Protein AF-A0A7J4J899-F1 (afdb_monomer_lite)

Foldseek 3Di:
DPPVDDPPKDWDFDQPDDDDDAQWWFWFDDPNDTDIFGFHDADPQWTFTAHPPNVPDPGCVPVNTHHPVRTRGTTDDIDHD

pLDDT: mean 94.24, std 4.68, range [68.75, 98.44]

Sequence (81 aa):
MLPNFKEGDYVLVLKIYFSLKSGDVIVFERNGKFLIKRIEQITNGKYFVAGDNRRLSKDSRHFGPITKEQIIGKVLIKIQK

Secondary structure (DSSP, 8-state):
-TTTS-TT-EEEEE-SS----TT-EEEEEETTEEEEEEEEEEETTEEEEE-SSTTT--SHHHH--B-GGGEEEEEEEEE--

Radius of gyration: 11.95 Å; chains: 1; bounding box: 24×27×32 Å

Structure (mmCIF, N/CA/C/O backbone):
data_AF-A0A7J4J899-F1
#
_entry.id   AF-A0A7J4J899-F1
#
loop_
_atom_site.group_PDB
_atom_site.id
_atom_site.type_symbol
_atom_site.label_atom_id
_atom_site.label_alt_id
_atom_site.label_comp_id
_atom_site.label_asym_id
_atom_site.label_entity_id
_atom_site.label_seq_id
_atom_site.pdbx_PDB_ins_code
_atom_site.Cartn_x
_atom_site.Cartn_y
_atom_site.Cartn_z
_atom_site.occupancy
_atom_site.B_iso_or_equiv
_atom_site.auth_seq_id
_atom_site.auth_comp_id
_atom_site.auth_asym_id
_atom_site.auth_atom_id
_atom_site.pdbx_PDB_model_num
ATOM 1 N N . MET A 1 1 ? 7.483 -4.836 -7.461 1.00 91.25 1 MET A N 1
ATOM 2 C CA . MET A 1 1 ? 6.177 -5.535 -7.415 1.00 91.25 1 MET A CA 1
ATOM 3 C C . MET A 1 1 ? 6.029 -6.344 -8.706 1.00 91.25 1 MET A C 1
ATOM 5 O O . MET A 1 1 ? 5.041 -6.230 -9.418 1.00 91.25 1 MET A O 1
ATOM 9 N N . LEU A 1 2 ? 7.057 -7.137 -9.038 1.00 87.62 2 LEU A N 1
ATOM 10 C CA . LEU A 1 2 ? 7.117 -7.854 -10.311 1.00 87.62 2 LEU A CA 1
ATOM 11 C C . LEU A 1 2 ? 6.056 -8.967 -10.367 1.00 87.62 2 LEU A C 1
ATOM 13 O O . LEU A 1 2 ? 5.753 -9.538 -9.318 1.00 87.62 2 LEU A O 1
ATOM 17 N N . PRO A 1 3 ? 5.525 -9.287 -11.559 1.00 86.44 3 PRO A N 1
ATOM 18 C CA . PRO A 1 3 ? 5.800 -8.632 -12.846 1.00 86.44 3 PRO A CA 1
ATOM 19 C C . PRO A 1 3 ? 5.018 -7.321 -13.055 1.00 86.44 3 PRO A C 1
ATOM 21 O O . PRO A 1 3 ? 5.352 -6.552 -13.952 1.00 86.44 3 PRO A O 1
ATOM 24 N N . ASN A 1 4 ? 4.010 -7.048 -12.223 1.00 88.25 4 ASN A N 1
ATOM 25 C CA . ASN A 1 4 ? 3.028 -5.987 -12.461 1.00 88.25 4 ASN A CA 1
ATOM 26 C C . ASN A 1 4 ? 3.592 -4.568 -12.345 1.00 88.25 4 ASN A C 1
ATOM 28 O O . ASN A 1 4 ? 3.125 -3.690 -13.062 1.00 88.25 4 ASN A O 1
ATOM 32 N N . PHE A 1 5 ? 4.600 -4.348 -11.499 1.00 89.94 5 PHE A N 1
ATOM 33 C CA . PHE A 1 5 ? 5.351 -3.092 -11.430 1.00 89.94 5 PHE A CA 1
ATOM 34 C C . PHE A 1 5 ? 6.852 -3.363 -11.420 1.00 89.94 5 PHE A C 1
ATOM 36 O O . PHE A 1 5 ? 7.356 -4.095 -10.545 1.00 89.94 5 PHE A O 1
ATOM 43 N N . LYS A 1 6 ? 7.534 -2.736 -12.374 1.00 91.31 6 LYS A N 1
ATOM 44 C CA . LYS A 1 6 ? 8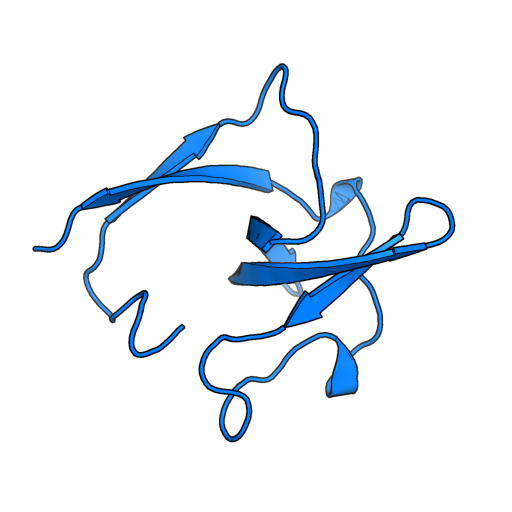.973 -2.806 -12.624 1.00 91.31 6 LYS A CA 1
ATOM 45 C C . LYS A 1 6 ? 9.662 -1.530 -12.152 1.00 91.31 6 LYS A C 1
ATOM 47 O O . LYS A 1 6 ? 9.026 -0.507 -11.911 1.00 91.31 6 LYS A O 1
ATOM 52 N N . GLU A 1 7 ? 10.973 -1.614 -11.987 1.00 89.75 7 GLU A N 1
ATOM 53 C CA . GLU A 1 7 ? 11.789 -0.419 -11.807 1.00 89.75 7 GLU A CA 1
ATOM 54 C C . GLU A 1 7 ? 11.657 0.484 -13.043 1.00 89.75 7 GLU A C 1
ATOM 56 O O . GLU A 1 7 ? 11.643 -0.011 -14.168 1.00 89.75 7 GLU A O 1
ATOM 61 N N . GLY A 1 8 ? 11.495 1.791 -12.823 1.00 91.62 8 GLY A N 1
ATOM 62 C CA . GLY A 1 8 ? 11.223 2.767 -13.882 1.00 91.62 8 GLY A CA 1
ATOM 63 C C . GLY A 1 8 ? 9.741 2.979 -14.222 1.00 91.62 8 GLY A C 1
ATOM 64 O O . GLY A 1 8 ? 9.442 3.929 -14.941 1.00 91.62 8 GLY A O 1
ATOM 65 N N . ASP A 1 9 ? 8.815 2.166 -13.694 1.00 93.62 9 ASP A N 1
ATOM 66 C CA . ASP A 1 9 ? 7.375 2.413 -13.853 1.00 93.62 9 ASP A CA 1
ATOM 67 C C . ASP A 1 9 ? 6.950 3.675 -13.078 1.00 93.62 9 ASP A C 1
ATOM 69 O O . ASP A 1 9 ? 7.308 3.863 -11.911 1.00 93.62 9 ASP A O 1
ATOM 73 N N . TYR A 1 10 ? 6.106 4.500 -13.699 1.00 93.56 10 TYR A N 1
ATOM 74 C CA . TYR A 1 10 ? 5.452 5.634 -13.047 1.00 93.56 10 TYR A CA 1
ATOM 75 C C . TYR A 1 10 ? 4.057 5.230 -12.566 1.00 93.56 10 TYR A C 1
ATOM 77 O O . TYR A 1 10 ? 3.359 4.442 -13.209 1.00 93.56 10 TYR A O 1
ATOM 85 N N . VAL A 1 11 ? 3.616 5.783 -11.434 1.00 94.75 11 VAL A N 1
ATOM 86 C CA . VAL A 1 11 ? 2.281 5.521 -10.880 1.00 94.75 11 VAL A CA 1
ATOM 87 C C . VAL A 1 11 ? 1.563 6.814 -10.525 1.00 94.75 11 VAL 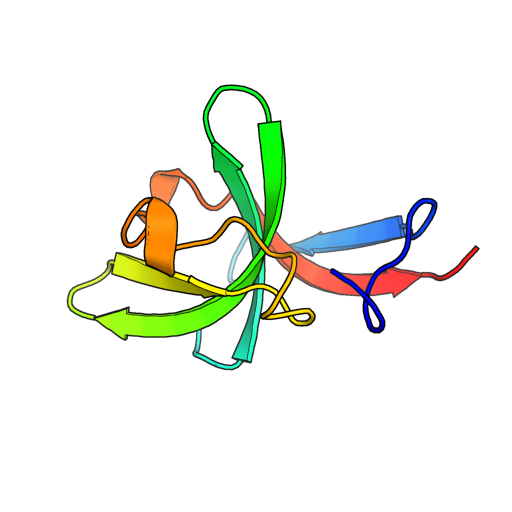A C 1
ATOM 89 O O . VAL A 1 11 ? 2.134 7.702 -9.895 1.00 94.75 11 VAL A O 1
ATOM 92 N N . LEU A 1 12 ? 0.285 6.898 -10.893 1.00 94.88 12 LEU A N 1
ATOM 93 C CA . LEU A 1 12 ? -0.612 7.947 -10.425 1.00 94.88 12 LEU A CA 1
ATOM 94 C C . LEU A 1 12 ? -1.301 7.480 -9.143 1.00 94.88 12 LEU A C 1
ATOM 96 O O . LEU A 1 12 ? -1.950 6.430 -9.127 1.00 94.88 12 LEU A O 1
ATOM 100 N N . VAL A 1 13 ? -1.168 8.269 -8.078 1.00 95.62 13 VAL A N 1
ATOM 101 C CA . VAL A 1 13 ? -1.681 7.940 -6.744 1.00 95.62 13 VAL A CA 1
ATOM 102 C C . VAL A 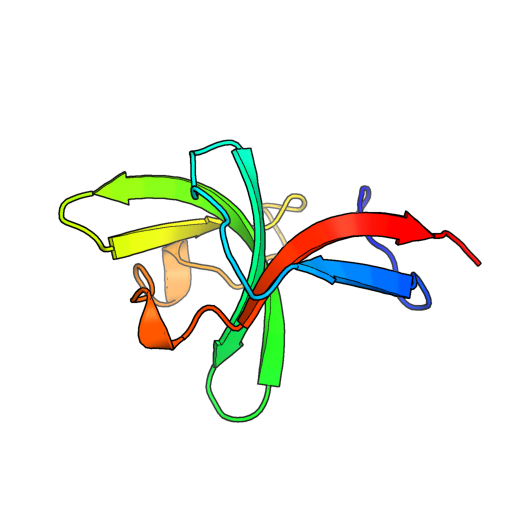1 13 ? -2.769 8.929 -6.345 1.00 95.62 13 VAL A C 1
ATOM 104 O O . VAL A 1 13 ? -2.534 10.135 -6.310 1.00 95.62 13 VAL A O 1
ATOM 107 N N . LEU A 1 14 ? -3.945 8.416 -5.990 1.00 94.00 14 LEU A N 1
ATOM 108 C CA . LEU A 1 14 ? -5.046 9.202 -5.448 1.00 94.00 14 LEU A CA 1
ATOM 109 C C . LEU A 1 14 ? -4.971 9.226 -3.919 1.00 94.00 14 LEU A C 1
ATOM 111 O O . LEU A 1 14 ? -5.008 8.175 -3.275 1.00 94.00 14 LEU A O 1
ATOM 115 N N . LYS A 1 15 ? -4.879 10.433 -3.350 1.00 91.31 15 LYS A N 1
ATOM 116 C CA . LYS A 1 15 ? -4.770 10.659 -1.898 1.00 91.31 15 LYS A CA 1
ATOM 117 C C . LYS A 1 15 ? -6.087 11.020 -1.205 1.00 91.31 15 LYS A C 1
ATOM 119 O O . LYS A 1 15 ? -6.154 10.983 0.016 1.00 91.31 15 LYS A O 1
ATOM 124 N N . ILE A 1 16 ? -7.119 11.395 -1.956 1.00 85.50 16 ILE A N 1
ATOM 125 C CA . ILE A 1 16 ? -8.386 11.894 -1.404 1.00 85.50 16 ILE A CA 1
ATOM 126 C C . ILE A 1 16 ? -9.567 11.082 -1.930 1.00 85.50 16 ILE A C 1
ATOM 128 O O . ILE A 1 16 ? -9.497 10.534 -3.027 1.00 85.50 16 ILE A O 1
ATOM 132 N N . TYR A 1 17 ? -10.638 11.006 -1.137 1.00 79.50 17 TYR A N 1
ATOM 133 C CA . TYR A 1 17 ? -11.919 10.387 -1.507 1.00 79.50 17 TYR A CA 1
ATOM 134 C C . TYR A 1 17 ? -11.821 8.958 -2.081 1.00 79.50 17 TYR A C 1
ATOM 136 O O . TYR A 1 17 ? -12.589 8.587 -2.965 1.00 79.50 17 TYR A O 1
ATOM 144 N N . PHE A 1 18 ? -10.896 8.133 -1.576 1.00 85.38 18 PHE A N 1
ATOM 145 C CA . PHE A 1 18 ? -10.778 6.732 -1.984 1.00 85.38 18 PHE A CA 1
ATOM 146 C C . PHE A 1 18 ? -11.287 5.778 -0.900 1.00 85.38 18 PHE A C 1
ATOM 148 O O . PHE A 1 18 ? -11.015 5.950 0.290 1.00 85.38 18 PHE A O 1
ATOM 155 N N . SER A 1 19 ? -11.987 4.728 -1.325 1.00 90.81 19 SER A N 1
ATOM 156 C CA . SER A 1 19 ? -12.198 3.536 -0.507 1.00 90.81 19 SER A CA 1
ATOM 157 C C . SER A 1 19 ? -11.069 2.537 -0.760 1.00 90.81 19 SER A C 1
ATOM 159 O O . SER A 1 19 ? -10.579 2.396 -1.886 1.00 90.81 19 SER A O 1
ATOM 161 N N . LEU A 1 20 ? -10.638 1.864 0.306 1.00 95.50 20 LEU A N 1
ATOM 162 C CA . LEU A 1 20 ? -9.655 0.788 0.242 1.00 95.50 20 LEU A CA 1
ATOM 163 C C . LEU A 1 20 ? -10.362 -0.549 0.379 1.00 95.50 20 LEU A C 1
ATOM 165 O O . LEU A 1 20 ? -11.131 -0.755 1.317 1.00 95.50 20 LEU A O 1
ATOM 169 N N . LYS A 1 21 ? -10.058 -1.463 -0.535 1.00 96.81 21 LYS A N 1
ATOM 170 C CA . LYS A 1 21 ? -10.540 -2.844 -0.507 1.00 96.81 21 LYS A CA 1
ATOM 171 C C . LYS A 1 21 ? -9.412 -3.824 -0.806 1.00 96.81 21 LYS A C 1
ATOM 173 O O . LYS A 1 21 ? -8.384 -3.455 -1.377 1.00 96.81 21 LYS A O 1
ATOM 178 N N . SER A 1 22 ? -9.621 -5.089 -0.452 1.00 97.31 22 SER A N 1
ATOM 179 C CA . SER A 1 22 ? -8.758 -6.175 -0.919 1.00 97.31 22 SER A CA 1
ATOM 180 C C . SER A 1 22 ? -8.630 -6.149 -2.443 1.00 97.31 22 SER A C 1
ATOM 182 O O . SER A 1 22 ? -9.595 -5.903 -3.166 1.00 97.31 22 SER A O 1
ATOM 184 N N . GLY A 1 23 ? -7.413 -6.374 -2.924 1.00 96.75 23 GLY A N 1
ATOM 185 C CA . GLY A 1 23 ? -7.034 -6.289 -4.329 1.00 96.75 23 GLY A CA 1
ATOM 186 C C . GLY A 1 23 ? -6.468 -4.932 -4.752 1.00 96.75 23 GLY A C 1
ATOM 187 O O . GLY A 1 23 ? -5.732 -4.892 -5.741 1.00 96.75 23 GLY A O 1
ATOM 188 N N . ASP A 1 24 ? -6.732 -3.849 -4.015 1.00 97.31 24 ASP A N 1
ATOM 189 C CA . ASP A 1 24 ? -6.203 -2.524 -4.348 1.00 97.31 24 ASP A CA 1
ATOM 190 C C . ASP A 1 24 ? -4.681 -2.472 -4.201 1.00 97.31 24 ASP A C 1
ATOM 192 O O . ASP A 1 24 ? -4.106 -3.039 -3.271 1.00 97.31 24 ASP A O 1
ATOM 196 N N . VAL A 1 25 ? -4.021 -1.751 -5.107 1.00 97.50 25 VAL A N 1
ATOM 197 C CA . VAL A 1 25 ? -2.597 -1.434 -4.985 1.00 97.50 25 VAL A CA 1
ATOM 198 C C . VAL A 1 25 ? -2.465 -0.067 -4.334 1.00 97.50 25 VAL A C 1
ATOM 200 O O . VAL A 1 25 ? -3.116 0.891 -4.746 1.00 97.50 25 VAL A O 1
ATOM 203 N N . ILE A 1 26 ? -1.618 0.023 -3.319 1.00 97.81 26 ILE A N 1
ATOM 204 C CA . ILE A 1 26 ? -1.416 1.241 -2.544 1.00 97.81 26 ILE A CA 1
ATOM 205 C C . ILE A 1 26 ? 0.059 1.599 -2.467 1.00 97.81 26 ILE A C 1
ATOM 207 O O . ILE A 1 26 ? 0.932 0.728 -2.537 1.00 97.81 26 ILE A O 1
ATOM 211 N N . VAL A 1 27 ? 0.309 2.888 -2.269 1.00 97.56 27 VAL A N 1
ATOM 212 C CA . VAL A 1 27 ? 1.593 3.403 -1.805 1.00 97.56 27 VAL A CA 1
ATOM 213 C C . VAL A 1 27 ? 1.468 3.681 -0.315 1.00 97.56 27 VAL A C 1
ATOM 215 O O . VAL A 1 27 ? 0.529 4.354 0.109 1.00 97.56 27 VAL A O 1
ATOM 218 N N . PHE A 1 28 ? 2.400 3.174 0.482 1.00 97.25 28 PHE A N 1
ATOM 219 C CA . PHE A 1 28 ? 2.478 3.457 1.913 1.00 97.25 28 PHE A CA 1
ATOM 220 C C . PHE A 1 28 ? 3.920 3.742 2.325 1.00 97.25 28 PHE A C 1
ATOM 222 O O . PHE A 1 28 ? 4.863 3.312 1.660 1.00 97.25 28 PHE A O 1
ATOM 229 N N . GLU A 1 29 ? 4.086 4.491 3.405 1.00 96.62 29 GLU A N 1
ATOM 230 C CA . GLU A 1 29 ? 5.380 4.811 3.992 1.00 96.62 29 GLU A CA 1
ATOM 231 C C . GLU A 1 29 ? 5.721 3.806 5.101 1.00 96.62 29 GLU A C 1
ATOM 233 O O . GLU A 1 29 ? 4.874 3.391 5.901 1.00 96.62 29 GLU A O 1
ATOM 238 N N . ARG A 1 30 ? 6.977 3.360 5.113 1.00 94.50 30 ARG A N 1
ATOM 239 C CA . ARG A 1 30 ? 7.547 2.599 6.219 1.00 94.50 30 ARG A CA 1
ATOM 240 C C . ARG A 1 30 ? 9.046 2.858 6.324 1.00 94.50 30 ARG A C 1
ATOM 242 O O . ARG A 1 30 ? 9.789 2.560 5.388 1.00 94.50 30 ARG A O 1
ATOM 249 N N . ASN A 1 31 ? 9.498 3.288 7.500 1.00 94.44 31 ASN A N 1
ATOM 250 C CA . ASN A 1 31 ? 10.909 3.529 7.821 1.00 94.44 31 ASN A CA 1
ATOM 251 C C . ASN A 1 31 ? 11.599 4.501 6.839 1.00 94.44 31 ASN A C 1
ATOM 253 O O . ASN A 1 31 ? 12.700 4.228 6.357 1.00 94.44 31 ASN A O 1
ATOM 257 N N . GLY A 1 32 ? 10.929 5.597 6.491 1.00 95.19 32 GLY A N 1
ATOM 258 C CA . GLY A 1 32 ? 11.390 6.620 5.553 1.00 95.19 32 GLY A CA 1
ATOM 259 C C . GLY A 1 32 ? 11.320 6.211 4.081 1.00 95.19 32 GLY A C 1
ATOM 260 O O . GLY A 1 32 ? 11.869 6.907 3.230 1.00 95.19 32 GLY A O 1
ATOM 261 N N . LYS A 1 33 ? 10.692 5.074 3.753 1.00 94.69 33 LYS A N 1
ATOM 262 C CA . LYS A 1 33 ? 10.622 4.546 2.384 1.00 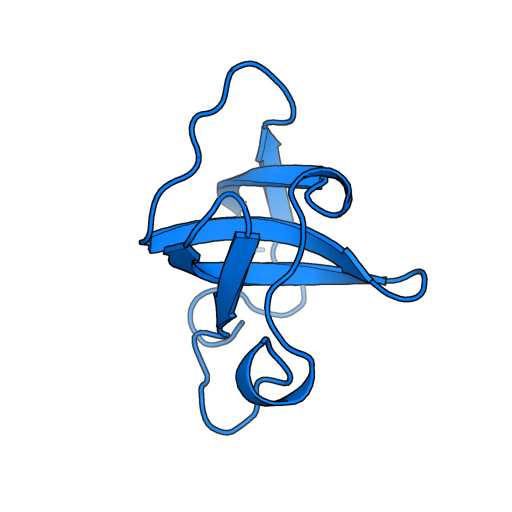94.69 33 LYS A CA 1
ATOM 263 C C . LYS A 1 33 ? 9.183 4.389 1.928 1.00 94.69 33 LYS A C 1
ATOM 265 O O . LYS A 1 33 ? 8.362 3.802 2.629 1.00 94.69 33 LYS A O 1
ATOM 270 N N . PHE A 1 34 ? 8.909 4.834 0.707 1.00 95.12 34 PHE A N 1
ATOM 271 C CA . PHE A 1 34 ? 7.647 4.550 0.036 1.00 95.12 34 PHE A CA 1
ATOM 272 C C . PHE A 1 34 ? 7.686 3.158 -0.588 1.00 95.12 34 PHE A C 1
ATOM 274 O O . PHE A 1 34 ? 8.609 2.803 -1.322 1.00 95.12 34 PHE A O 1
ATOM 281 N N . LEU A 1 35 ? 6.670 2.361 -0.286 1.00 96.19 35 LEU A N 1
ATOM 282 C CA . LEU A 1 35 ? 6.518 0.994 -0.754 1.00 96.19 35 LEU A CA 1
ATOM 283 C C . LEU A 1 35 ? 5.199 0.857 -1.506 1.00 96.19 35 LEU A C 1
ATOM 285 O O . LEU A 1 35 ? 4.176 1.397 -1.091 1.00 96.19 35 LEU A O 1
ATOM 289 N N . ILE A 1 36 ? 5.221 0.080 -2.589 1.00 97.06 36 ILE A N 1
ATOM 290 C CA . ILE A 1 36 ? 4.026 -0.294 -3.349 1.00 97.06 36 ILE A CA 1
ATOM 291 C C . ILE A 1 36 ? 3.704 -1.750 -3.045 1.00 97.06 36 ILE A C 1
ATOM 293 O O . ILE A 1 36 ? 4.564 -2.619 -3.229 1.00 97.06 36 ILE A O 1
ATOM 297 N N . LYS A 1 37 ? 2.484 -2.023 -2.579 1.00 97.88 37 LYS A N 1
ATOM 298 C CA . LYS A 1 37 ? 1.974 -3.379 -2.319 1.00 97.88 37 LYS A CA 1
ATOM 299 C C . LYS A 1 37 ? 0.482 -3.458 -2.609 1.00 97.88 37 LYS A C 1
ATOM 301 O O . LYS A 1 37 ? -0.195 -2.438 -2.714 1.00 97.88 37 LYS A O 1
ATOM 306 N N . ARG A 1 38 ? -0.019 -4.683 -2.727 1.00 98.12 38 ARG A N 1
ATOM 307 C CA . ARG A 1 38 ? -1.444 -4.967 -2.858 1.00 98.12 38 ARG A CA 1
ATOM 308 C C . ARG A 1 38 ? -2.044 -5.254 -1.490 1.00 98.12 38 ARG A C 1
ATOM 310 O O . ARG A 1 38 ? -1.443 -5.992 -0.714 1.00 98.12 38 ARG A O 1
ATOM 317 N N . ILE A 1 39 ? -3.218 -4.707 -1.204 1.00 98.19 39 ILE A N 1
ATOM 318 C CA . ILE A 1 39 ? -4.008 -5.099 -0.038 1.00 98.19 39 ILE A CA 1
ATOM 319 C C . ILE A 1 39 ? -4.529 -6.510 -0.288 1.00 98.19 39 ILE A C 1
ATOM 321 O O . ILE A 1 39 ? -5.242 -6.759 -1.255 1.00 98.19 39 ILE A O 1
ATOM 325 N N . GLU A 1 40 ? -4.167 -7.438 0.580 1.00 98.00 40 GLU A N 1
ATOM 326 C CA . GLU A 1 40 ? -4.668 -8.808 0.547 1.00 98.00 40 GLU A CA 1
ATOM 327 C C . GLU A 1 40 ? -5.915 -8.932 1.421 1.00 98.00 40 GLU A C 1
ATOM 329 O O . GLU A 1 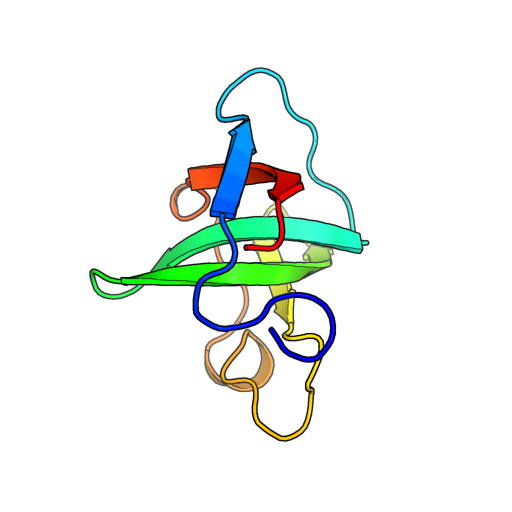40 ? -6.949 -9.428 0.976 1.00 98.00 40 GLU A O 1
ATOM 334 N N . GLN A 1 41 ? -5.854 -8.382 2.632 1.00 98.06 41 GLN A N 1
ATOM 335 C CA . GLN A 1 41 ? -6.949 -8.436 3.592 1.00 98.06 41 GLN A CA 1
ATOM 336 C C . GLN A 1 41 ? -7.027 -7.149 4.410 1.00 98.06 41 GLN A C 1
ATOM 338 O O . GLN A 1 41 ? -6.014 -6.504 4.685 1.00 98.06 41 GLN A O 1
ATOM 343 N N . ILE A 1 42 ? -8.243 -6.795 4.821 1.00 98.00 42 ILE A N 1
ATOM 344 C CA . ILE A 1 42 ? -8.510 -5.708 5.760 1.00 98.00 42 ILE A CA 1
ATOM 345 C C . ILE A 1 42 ? -9.216 -6.309 6.971 1.00 98.00 42 ILE A C 1
ATOM 347 O O . ILE A 1 42 ? -10.272 -6.920 6.827 1.00 98.00 42 ILE A O 1
ATOM 351 N N . THR A 1 43 ? -8.641 -6.122 8.157 1.00 97.38 43 THR A N 1
ATOM 352 C CA . THR A 1 43 ? -9.187 -6.649 9.414 1.00 97.38 43 THR A CA 1
ATOM 353 C C . THR A 1 43 ? -9.075 -5.579 10.486 1.00 97.38 43 THR A C 1
ATOM 355 O O . THR A 1 43 ? -7.980 -5.082 10.747 1.00 97.38 43 THR A O 1
ATOM 358 N N . ASN A 1 44 ? -10.196 -5.220 11.119 1.00 95.75 44 ASN A N 1
ATOM 359 C CA . ASN A 1 44 ? -10.246 -4.242 12.216 1.00 95.75 44 ASN A CA 1
ATOM 360 C C . ASN A 1 44 ? -9.529 -2.917 11.882 1.00 95.75 44 ASN A C 1
ATOM 362 O O . ASN A 1 44 ? -8.734 -2.412 12.671 1.00 95.75 44 ASN A O 1
ATOM 366 N N . GLY A 1 45 ? -9.742 -2.392 10.669 1.00 93.69 45 GLY A N 1
ATOM 367 C CA . GLY A 1 45 ? -9.123 -1.141 10.206 1.00 93.69 45 GLY A CA 1
ATOM 368 C C . GLY A 1 45 ? -7.620 -1.218 9.908 1.00 93.69 45 GLY A C 1
ATOM 369 O O . GLY A 1 45 ? -7.021 -0.201 9.560 1.00 93.69 45 GLY A O 1
ATOM 370 N N . LYS A 1 46 ? -7.007 -2.403 10.009 1.00 97.62 46 LYS A N 1
ATOM 371 C CA . LYS A 1 46 ? -5.617 -2.662 9.625 1.00 97.62 46 LYS A CA 1
ATOM 372 C C . LYS A 1 46 ? -5.555 -3.373 8.278 1.00 97.62 46 LYS A C 1
ATOM 374 O O . LYS A 1 46 ? -6.439 -4.157 7.934 1.00 97.62 46 LYS A O 1
ATOM 379 N N . TYR A 1 47 ? -4.481 -3.125 7.539 1.00 98.31 47 TYR A N 1
ATOM 380 C CA . TYR A 1 47 ? -4.311 -3.584 6.165 1.00 98.31 47 TYR A CA 1
ATOM 381 C C . TYR A 1 47 ? -3.174 -4.593 6.109 1.00 98.31 47 TYR A C 1
ATOM 383 O O . TYR A 1 47 ? -2.015 -4.263 6.364 1.00 98.31 47 TYR A O 1
ATOM 391 N N . PHE A 1 48 ? -3.498 -5.834 5.771 1.00 98.38 48 PHE A N 1
ATOM 392 C CA . PHE A 1 48 ? -2.499 -6.836 5.448 1.00 98.38 48 PHE A CA 1
ATOM 393 C C . PHE A 1 48 ? -2.130 -6.687 3.974 1.00 98.38 48 PHE A C 1
ATOM 395 O O . PHE A 1 48 ? -2.987 -6.818 3.096 1.00 98.38 48 PHE A O 1
ATOM 402 N N . VAL A 1 49 ? -0.866 -6.370 3.700 1.00 98.44 49 VAL A N 1
ATOM 403 C CA . VAL A 1 49 ? -0.383 -6.091 2.348 1.00 98.44 49 VAL A CA 1
ATOM 404 C C . VAL A 1 49 ? 0.629 -7.126 1.898 1.00 98.44 49 VAL A C 1
ATOM 406 O O . VAL A 1 49 ? 1.450 -7.603 2.680 1.00 98.44 49 VAL A O 1
ATOM 409 N N . ALA A 1 50 ? 0.612 -7.426 0.608 1.00 98.00 50 ALA A N 1
ATOM 410 C CA . ALA A 1 50 ? 1.502 -8.392 0.004 1.00 98.00 50 ALA A CA 1
ATOM 411 C C . ALA A 1 50 ? 2.061 -7.919 -1.328 1.00 98.00 50 ALA A C 1
ATOM 413 O O . ALA A 1 50 ? 1.472 -7.098 -2.036 1.00 98.00 50 ALA A O 1
ATOM 414 N N . GLY A 1 51 ? 3.240 -8.440 -1.658 1.00 96.56 51 GLY A N 1
ATOM 415 C CA . GLY A 1 51 ? 3.809 -8.240 -2.977 1.00 96.56 51 GLY A CA 1
ATOM 416 C C . GLY A 1 51 ? 3.354 -9.288 -3.979 1.00 96.56 51 GLY A C 1
ATOM 417 O O . GLY A 1 51 ? 3.213 -10.456 -3.627 1.00 96.56 51 GLY A O 1
ATOM 418 N N . ASP A 1 52 ? 3.215 -8.881 -5.239 1.00 93.25 52 ASP A N 1
ATOM 419 C CA . ASP A 1 52 ? 2.817 -9.786 -6.323 1.00 93.25 52 ASP A CA 1
ATOM 420 C C . ASP A 1 52 ? 3.852 -10.916 -6.534 1.00 93.25 52 ASP A C 1
ATOM 422 O O . ASP A 1 52 ? 3.483 -12.076 -6.703 1.00 93.25 52 ASP A O 1
ATOM 426 N N . ASN A 1 53 ? 5.153 -10.627 -6.388 1.00 92.75 53 ASN A N 1
ATOM 427 C CA . ASN A 1 53 ? 6.183 -11.665 -6.268 1.00 92.75 53 ASN A CA 1
ATOM 428 C C . ASN A 1 53 ? 6.311 -12.124 -4.809 1.00 92.75 53 ASN A C 1
ATOM 430 O O . ASN A 1 53 ? 7.114 -11.595 -4.036 1.00 92.75 53 ASN A O 1
ATOM 434 N N . ARG A 1 54 ? 5.522 -13.136 -4.439 1.00 90.94 54 ARG A N 1
ATOM 435 C CA . ARG A 1 54 ? 5.443 -13.653 -3.064 1.00 90.94 54 ARG A CA 1
ATOM 436 C C . ARG A 1 54 ? 6.766 -14.185 -2.518 1.00 90.94 54 ARG A C 1
ATOM 438 O O . ARG A 1 54 ? 6.952 -14.106 -1.305 1.00 90.94 54 ARG A O 1
ATOM 445 N N . ARG A 1 55 ? 7.660 -14.701 -3.369 1.00 90.81 55 ARG A N 1
ATOM 446 C CA . ARG A 1 55 ? 8.949 -15.281 -2.948 1.00 90.81 55 ARG A CA 1
ATOM 447 C C . ARG A 1 55 ? 9.961 -14.215 -2.534 1.00 90.81 55 ARG A C 1
ATOM 449 O O . ARG A 1 55 ? 10.700 -14.424 -1.586 1.00 90.81 55 ARG A O 1
ATOM 456 N N . LEU A 1 56 ? 9.973 -13.076 -3.227 1.00 91.25 56 LEU A N 1
ATOM 457 C CA . LEU A 1 56 ? 10.960 -12.008 -3.004 1.00 91.25 56 LEU A CA 1
ATOM 458 C C . LEU A 1 56 ? 10.402 -10.806 -2.231 1.00 91.25 56 LEU A C 1
ATOM 460 O O . LEU A 1 56 ? 11.131 -9.887 -1.862 1.00 91.25 56 LEU A O 1
ATOM 464 N N . SER A 1 57 ? 9.091 -10.763 -2.009 1.00 92.69 57 SER A N 1
ATOM 465 C CA . SER A 1 57 ? 8.448 -9.630 -1.362 1.00 92.69 57 SER A CA 1
ATOM 466 C C . SER A 1 57 ? 8.632 -9.648 0.157 1.00 92.69 57 SER A C 1
ATOM 468 O O . SER A 1 57 ? 8.038 -10.471 0.851 1.00 92.69 57 SER A O 1
ATOM 470 N N . LYS A 1 58 ? 9.342 -8.642 0.682 1.00 93.75 58 LYS A N 1
ATOM 471 C CA . LYS A 1 58 ? 9.205 -8.212 2.080 1.00 93.75 58 LYS A CA 1
ATOM 472 C C . LYS A 1 58 ? 7.900 -7.421 2.228 1.00 93.75 58 LYS A C 1
ATOM 474 O O . LYS A 1 58 ? 7.745 -6.354 1.628 1.00 93.75 58 LYS A O 1
ATOM 479 N N . ASP A 1 59 ? 6.945 -7.988 2.954 1.00 97.00 59 ASP A N 1
ATOM 480 C CA . ASP A 1 59 ? 5.573 -7.490 3.119 1.00 97.00 59 ASP A CA 1
ATOM 481 C C . ASP A 1 59 ? 4.978 -7.895 4.485 1.00 97.00 59 ASP A C 1
ATOM 483 O O . ASP A 1 59 ? 5.733 -8.282 5.382 1.00 97.00 59 ASP A O 1
ATOM 487 N N . SER A 1 60 ? 3.654 -7.805 4.670 1.00 97.62 60 SER A N 1
ATOM 488 C CA . SER A 1 60 ? 3.007 -8.015 5.973 1.00 97.62 60 SER A CA 1
ATOM 489 C C . SER A 1 60 ? 3.244 -9.389 6.594 1.00 97.62 60 SER A C 1
ATOM 491 O O . SER A 1 60 ? 3.171 -9.508 7.813 1.00 97.62 60 SER A O 1
ATOM 493 N N . ARG A 1 61 ? 3.628 -10.402 5.807 1.00 96.69 61 ARG A N 1
ATOM 494 C CA . ARG A 1 61 ? 4.052 -11.714 6.334 1.00 96.69 61 ARG A CA 1
ATOM 495 C C . ARG A 1 61 ? 5.297 -11.628 7.221 1.00 96.69 61 ARG A C 1
ATOM 497 O O . ARG A 1 61 ? 5.499 -12.479 8.072 1.00 96.69 61 ARG A O 1
ATOM 504 N N . HIS A 1 62 ? 6.120 -10.602 7.019 1.00 96.38 62 HIS A N 1
ATOM 505 C CA . HIS A 1 62 ? 7.364 -10.390 7.757 1.00 96.38 62 HIS A CA 1
ATOM 506 C C . HIS A 1 62 ? 7.248 -9.272 8.792 1.00 96.38 62 HIS A C 1
ATOM 508 O O . HIS A 1 62 ? 7.969 -9.280 9.782 1.00 96.38 62 HIS A O 1
ATOM 514 N N . PHE A 1 63 ? 6.399 -8.272 8.540 1.00 96.25 63 PHE A N 1
ATOM 515 C CA . PHE A 1 63 ? 6.364 -7.047 9.344 1.00 96.25 63 PHE A CA 1
ATOM 516 C C . PHE A 1 63 ? 4.995 -6.711 9.951 1.00 96.25 63 PHE A C 1
ATOM 518 O O . PHE A 1 63 ? 4.841 -5.636 10.538 1.00 96.25 63 PHE A O 1
ATOM 525 N N . GLY A 1 64 ? 4.014 -7.6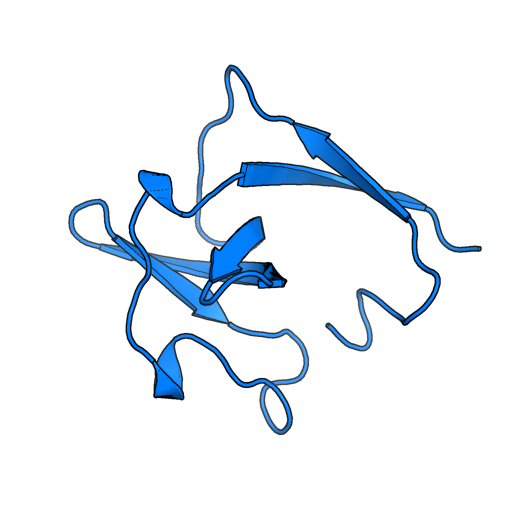03 9.795 1.00 97.19 64 GLY A N 1
ATOM 526 C CA . GLY A 1 64 ? 2.640 -7.430 10.260 1.00 97.19 64 GLY A CA 1
ATOM 527 C C . GLY A 1 64 ? 1.782 -6.525 9.364 1.00 97.19 64 GLY A C 1
ATOM 528 O O . GLY A 1 64 ? 2.241 -6.013 8.338 1.00 97.19 64 GLY A O 1
ATOM 529 N N . PRO A 1 65 ? 0.503 -6.324 9.710 1.00 97.94 65 PRO A N 1
ATOM 530 C CA . PRO A 1 65 ? -0.357 -5.391 8.990 1.00 97.94 65 PRO A CA 1
ATOM 531 C C . PRO A 1 65 ? 0.090 -3.934 9.207 1.00 97.94 65 PRO A C 1
ATOM 533 O O . PRO A 1 65 ? 0.785 -3.624 10.175 1.00 97.94 65 PRO A O 1
ATOM 536 N N . ILE A 1 66 ? -0.322 -3.039 8.310 1.00 97.88 66 ILE A N 1
ATOM 537 C CA . ILE A 1 66 ? -0.093 -1.589 8.411 1.00 97.88 66 ILE A CA 1
ATOM 538 C C . ILE A 1 66 ? -1.374 -0.857 8.814 1.00 97.88 66 ILE A C 1
ATOM 540 O O . ILE A 1 66 ? -2.480 -1.385 8.651 1.00 97.88 66 ILE A O 1
ATOM 544 N N . THR A 1 67 ? -1.232 0.357 9.338 1.00 97.12 67 THR A N 1
ATOM 545 C CA . THR A 1 67 ? -2.370 1.223 9.673 1.00 97.12 67 THR A CA 1
ATOM 546 C C . THR A 1 67 ? -2.723 2.158 8.517 1.00 97.12 67 THR A C 1
ATOM 548 O O . THR A 1 67 ? -1.972 2.282 7.547 1.00 97.12 67 THR A O 1
ATOM 551 N N . LYS A 1 68 ? -3.889 2.810 8.600 1.00 95.50 68 LYS A N 1
ATOM 552 C CA . LYS A 1 68 ? -4.366 3.730 7.558 1.00 95.50 68 LYS A CA 1
ATOM 553 C C . LYS A 1 68 ? -3.446 4.944 7.404 1.00 95.50 68 LYS A C 1
ATOM 555 O O . LYS A 1 68 ? -3.260 5.417 6.292 1.00 95.50 68 LYS A O 1
ATOM 560 N N . GLU A 1 69 ? -2.846 5.405 8.494 1.00 95.38 69 GLU A N 1
ATOM 561 C CA . GLU A 1 69 ? -1.990 6.597 8.559 1.00 95.38 69 GLU A CA 1
ATOM 562 C C . GLU A 1 69 ? -0.683 6.406 7.784 1.00 95.38 69 GLU A C 1
ATOM 564 O O . GLU A 1 69 ? -0.107 7.365 7.282 1.00 95.38 69 GLU A O 1
ATOM 569 N N . GLN A 1 70 ? -0.237 5.156 7.638 1.00 97.00 70 GLN A N 1
ATOM 570 C CA . GLN A 1 70 ? 0.927 4.818 6.822 1.00 97.00 70 GLN A CA 1
ATOM 571 C C . GLN A 1 70 ? 0.616 4.896 5.321 1.00 97.00 70 GLN A C 1
ATOM 573 O O . GLN A 1 70 ? 1.532 4.985 4.504 1.00 97.00 70 GLN A O 1
ATOM 578 N N . ILE A 1 71 ? -0.660 4.824 4.928 1.00 97.12 71 ILE A N 1
ATOM 579 C CA . ILE A 1 71 ? -1.074 4.771 3.526 1.00 97.12 71 ILE A CA 1
ATOM 580 C C . ILE A 1 71 ? -1.080 6.180 2.942 1.00 97.12 71 ILE A C 1
ATOM 582 O O . ILE A 1 71 ? -1.838 7.049 3.358 1.00 97.12 71 ILE A O 1
ATOM 586 N N . ILE A 1 72 ? -0.268 6.377 1.907 1.00 96.81 72 ILE A N 1
ATOM 587 C CA . ILE A 1 72 ? -0.177 7.636 1.169 1.00 96.81 72 ILE A CA 1
ATOM 588 C C . ILE A 1 72 ? -1.335 7.770 0.183 1.00 96.81 72 ILE A C 1
ATOM 590 O O . ILE A 1 72 ? -1.867 8.863 0.003 1.00 96.81 72 ILE A O 1
ATOM 594 N N . GLY A 1 73 ? -1.720 6.672 -0.469 1.00 96.88 73 GLY A N 1
ATOM 595 C CA . GLY A 1 73 ? -2.870 6.656 -1.363 1.00 96.88 73 GLY A CA 1
ATOM 596 C C . GLY A 1 73 ? -2.978 5.397 -2.214 1.00 96.88 73 GLY A C 1
ATOM 597 O O . GLY A 1 73 ? -2.123 4.507 -2.181 1.00 96.88 73 GLY A O 1
ATOM 598 N N . LYS A 1 74 ? -4.052 5.343 -3.000 1.00 97.44 74 LYS A N 1
ATOM 599 C CA . LYS A 1 74 ? -4.362 4.243 -3.915 1.00 97.44 74 LYS A CA 1
ATOM 600 C C . LYS A 1 74 ? -3.753 4.496 -5.290 1.00 97.44 74 LYS A C 1
ATOM 602 O O . LYS A 1 74 ? -3.904 5.582 -5.843 1.00 97.44 74 LYS A O 1
ATOM 607 N N . VAL A 1 75 ? -3.096 3.493 -5.860 1.00 96.44 75 VAL A N 1
ATOM 608 C CA . VAL A 1 75 ? -2.603 3.540 -7.240 1.00 96.44 75 VAL A CA 1
ATOM 609 C C . VAL A 1 75 ? -3.792 3.411 -8.193 1.00 96.44 75 VAL A C 1
ATOM 611 O O . VAL A 1 75 ? -4.524 2.424 -8.133 1.00 96.44 75 VAL A O 1
ATOM 614 N N . LEU A 1 76 ? -3.985 4.404 -9.063 1.00 94.50 76 LEU A N 1
ATOM 615 C CA . LEU A 1 76 ? -5.040 4.407 -10.083 1.00 94.50 76 LEU A CA 1
ATOM 616 C C . LEU A 1 76 ? -4.539 3.872 -11.419 1.00 94.50 76 LEU A C 1
ATOM 618 O O . LEU A 1 76 ? -5.180 3.033 -12.043 1.00 94.50 76 LEU A O 1
ATOM 622 N N . ILE A 1 77 ? -3.396 4.392 -11.859 1.00 92.31 77 ILE A N 1
ATOM 623 C CA . ILE A 1 77 ? -2.835 4.120 -13.176 1.00 92.31 77 ILE A CA 1
ATOM 624 C C . ILE A 1 77 ? -1.351 3.835 -13.000 1.00 92.31 77 ILE A C 1
ATOM 626 O O . ILE A 1 77 ? -0.656 4.522 -12.248 1.00 92.31 77 ILE A O 1
ATOM 630 N N . LYS A 1 78 ? -0.881 2.819 -13.718 1.00 92.69 78 LYS A N 1
ATOM 631 C CA . LYS A 1 78 ? 0.535 2.546 -13.926 1.00 92.69 78 LYS A CA 1
ATOM 632 C C . LYS A 1 78 ? 0.888 2.924 -15.359 1.00 92.69 78 LYS A C 1
ATOM 634 O O . LYS A 1 78 ? 0.233 2.451 -16.283 1.00 92.69 78 LYS A O 1
ATOM 639 N N . ILE A 1 79 ? 1.931 3.720 -15.531 1.00 92.06 79 ILE A N 1
ATOM 640 C CA . ILE A 1 79 ? 2.483 4.084 -16.833 1.00 92.06 79 ILE A CA 1
ATOM 641 C C . ILE A 1 79 ? 3.829 3.376 -16.944 1.00 92.06 79 ILE A C 1
ATOM 643 O O . ILE A 1 79 ? 4.717 3.581 -16.115 1.00 92.06 79 ILE A O 1
ATOM 647 N N . GLN A 1 80 ? 3.937 2.491 -17.931 1.00 85.56 80 GLN A N 1
ATOM 648 C CA . GLN A 1 80 ? 5.206 1.851 -18.260 1.00 85.56 80 GLN A CA 1
ATOM 649 C C . GLN A 1 80 ? 6.019 2.832 -19.088 1.00 85.56 80 GLN A C 1
ATOM 651 O O . GLN A 1 80 ? 5.471 3.478 -19.984 1.00 85.56 80 GLN A O 1
ATOM 656 N N . LYS A 1 81 ? 7.293 2.956 -18.735 1.00 68.75 81 LYS A N 1
ATOM 657 C CA . LYS A 1 81 ? 8.265 3.613 -19.594 1.00 68.75 81 LYS A CA 1
ATOM 658 C C . LYS A 1 81 ? 8.543 2.754 -20.825 1.00 68.75 81 LYS A C 1
ATOM 660 O O . LYS A 1 81 ? 8.506 1.509 -20.683 1.00 68.75 81 LYS A O 1
#